Protein AF-A0A7C0YRB4-F1 (afdb_monomer)

Solvent-accessible surface area (backbone atoms only — not comparable to full-atom values): 5491 Å² total; per-residue (Å²): 134,88,76,51,75,67,57,52,55,52,50,52,51,49,41,48,49,50,13,60,75,64,74,51,51,47,68,56,51,54,49,46,54,54,51,52,50,51,50,60,58,64,72,42,93,70,57,68,72,59,53,51,53,54,61,67,64,66,72,68,86,71,90,63,54,73,67,58,50,53,50,52,52,52,53,49,53,52,51,46,54,54,52,51,56,47,37,42,74,69,66,77,95

Structure (mmCIF, N/CA/C/O backbone):
data_AF-A0A7C0YRB4-F1
#
_entry.id   AF-A0A7C0YRB4-F1
#
loop_
_atom_site.group_PDB
_atom_site.id
_atom_site.type_symbol
_atom_site.label_atom_id
_atom_site.label_alt_id
_atom_site.label_comp_id
_atom_site.label_asym_id
_atom_site.label_entity_id
_atom_site.label_seq_id
_atom_site.pdbx_PDB_ins_code
_atom_site.Cartn_x
_atom_site.Cartn_y
_atom_site.Cartn_z
_atom_site.occupancy
_atom_site.B_iso_or_equiv
_atom_site.auth_seq_id
_atom_site.auth_comp_id
_atom_site.auth_asym_id
_atom_site.auth_atom_id
_atom_site.pdbx_PDB_model_num
ATOM 1 N N . MET A 1 1 ? 10.534 5.862 -19.925 1.00 40.16 1 MET A N 1
ATOM 2 C CA . MET A 1 1 ? 9.258 6.374 -20.471 1.00 40.16 1 MET A CA 1
ATOM 3 C C . MET A 1 1 ? 9.131 7.834 -20.059 1.00 40.16 1 MET A C 1
ATOM 5 O O . MET A 1 1 ? 9.106 8.100 -18.866 1.00 40.16 1 MET A O 1
ATOM 9 N N . VAL A 1 2 ? 9.155 8.777 -21.008 1.00 42.47 2 VAL A N 1
ATOM 10 C CA . VAL A 1 2 ? 8.928 10.205 -20.716 1.00 42.47 2 VAL A CA 1
ATOM 11 C C . VAL A 1 2 ? 7.422 10.390 -20.559 1.00 42.47 2 VAL A C 1
ATOM 13 O O . VAL A 1 2 ? 6.692 10.374 -21.545 1.00 42.47 2 VAL A O 1
ATOM 16 N N . VAL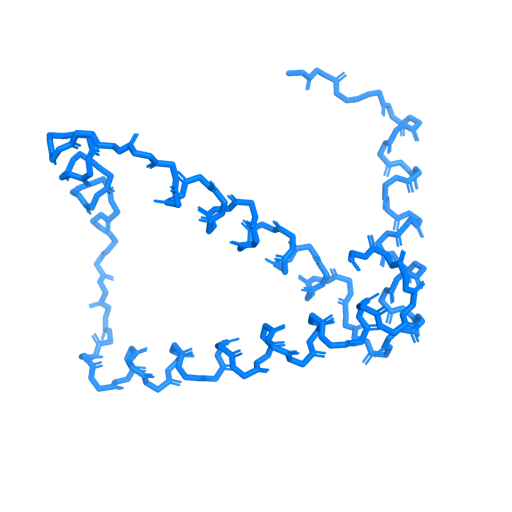 A 1 3 ? 6.952 10.461 -19.316 1.00 46.69 3 VAL A N 1
ATOM 17 C CA . VAL A 1 3 ? 5.538 10.700 -18.993 1.00 46.69 3 VAL A CA 1
ATOM 18 C C . VAL A 1 3 ? 5.200 12.130 -19.421 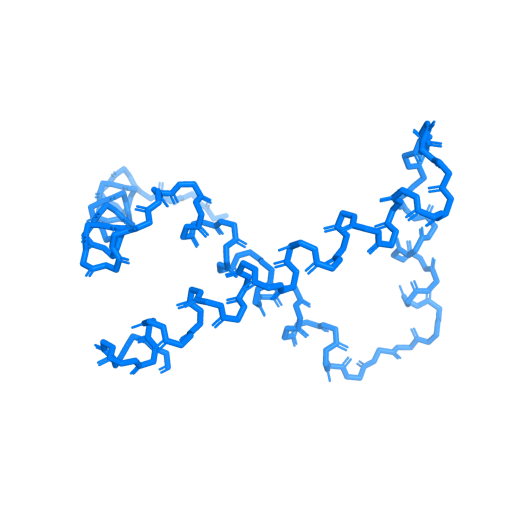1.00 46.69 3 VAL A C 1
ATOM 20 O O . VAL A 1 3 ? 5.883 13.066 -18.998 1.00 46.69 3 VAL A O 1
ATOM 23 N N . LYS A 1 4 ? 4.201 12.321 -20.294 1.00 56.12 4 LYS A N 1
ATOM 24 C CA . LYS A 1 4 ? 3.823 13.666 -20.754 1.00 56.12 4 LYS A CA 1
ATOM 25 C C . LYS A 1 4 ? 3.238 14.452 -19.579 1.00 56.12 4 LYS A C 1
ATOM 27 O O . LYS A 1 4 ? 2.608 13.898 -18.684 1.00 56.12 4 LYS A O 1
ATOM 32 N N . THR A 1 5 ? 3.404 15.770 -19.585 1.00 62.16 5 THR A N 1
ATOM 33 C CA . THR A 1 5 ? 2.964 16.663 -18.496 1.00 62.16 5 THR A CA 1
ATOM 34 C C . THR A 1 5 ? 1.464 16.545 -18.185 1.00 62.16 5 THR A C 1
ATOM 36 O O . THR A 1 5 ? 1.054 16.708 -17.038 1.00 62.16 5 THR A O 1
ATOM 39 N N . THR A 1 6 ? 0.647 16.227 -19.194 1.00 61.38 6 THR A N 1
ATOM 40 C CA . THR A 1 6 ? -0.794 15.957 -19.054 1.00 61.38 6 THR A CA 1
ATOM 41 C C . THR A 1 6 ? -1.062 14.686 -18.249 1.00 61.38 6 THR A C 1
ATOM 43 O O . THR A 1 6 ? -1.906 14.699 -17.358 1.00 61.38 6 THR A O 1
ATOM 46 N N . ASP A 1 7 ? -0.288 13.627 -18.486 1.00 70.44 7 ASP A N 1
ATOM 47 C CA . ASP A 1 7 ? -0.417 12.346 -17.782 1.00 70.44 7 ASP A CA 1
ATOM 48 C C . ASP A 1 7 ? -0.071 12.505 -16.297 1.00 70.44 7 ASP A C 1
ATOM 50 O O . ASP A 1 7 ? -0.712 11.907 -15.436 1.00 70.44 7 ASP A O 1
ATOM 54 N N . ARG A 1 8 ? 0.892 13.384 -15.980 1.00 77.75 8 ARG A N 1
ATOM 55 C CA . ARG A 1 8 ? 1.269 13.694 -14.595 1.00 77.75 8 ARG A CA 1
ATOM 56 C C . ARG A 1 8 ? 0.135 14.366 -13.818 1.00 77.75 8 ARG A C 1
ATOM 58 O O . ARG A 1 8 ? -0.150 13.945 -12.704 1.00 77.75 8 ARG A O 1
ATOM 65 N N . LYS A 1 9 ? -0.539 15.362 -14.403 1.00 80.50 9 LYS A N 1
ATOM 66 C CA . LYS A 1 9 ? -1.674 16.044 -13.750 1.00 80.50 9 LYS A CA 1
ATOM 67 C C . LYS A 1 9 ? -2.868 15.115 -13.543 1.00 80.50 9 LYS A C 1
ATOM 69 O O . LYS A 1 9 ? -3.528 15.181 -12.511 1.00 80.50 9 LYS A O 1
ATOM 74 N N . VAL A 1 10 ? -3.141 14.248 -14.519 1.00 82.50 10 VAL A N 1
ATOM 75 C CA . VAL A 1 10 ? -4.194 13.231 -14.403 1.00 82.50 10 VAL A CA 1
ATOM 76 C C . VAL A 1 10 ? -3.848 12.244 -13.290 1.00 82.50 10 VAL A C 1
ATOM 78 O O . VAL A 1 10 ? -4.692 11.966 -12.444 1.00 82.50 10 VAL A O 1
ATOM 81 N N . PHE A 1 11 ? -2.599 11.776 -13.233 1.00 82.56 11 PHE A N 1
ATOM 82 C CA . PHE A 1 11 ? -2.130 10.888 -12.172 1.00 82.56 11 PHE A CA 1
ATOM 83 C C . PHE A 1 11 ? -2.229 11.533 -10.782 1.00 82.56 11 PHE A C 1
ATOM 85 O O . PHE A 1 11 ? -2.797 10.929 -9.877 1.00 82.56 11 PHE A O 1
ATOM 92 N N . GLU A 1 12 ? -1.752 12.772 -10.624 1.00 89.19 12 GLU A N 1
ATOM 93 C CA . GLU A 1 12 ? -1.874 13.544 -9.378 1.00 89.19 12 GLU A CA 1
ATOM 94 C C . GLU A 1 12 ? -3.348 13.681 -8.958 1.00 89.19 12 GLU A C 1
ATOM 96 O O . GLU A 1 12 ? -3.700 13.370 -7.822 1.00 89.19 12 GLU A O 1
ATOM 101 N N . SER A 1 13 ? -4.241 14.020 -9.894 1.00 89.75 13 SER A N 1
ATOM 102 C CA . SER A 1 13 ? -5.676 14.130 -9.608 1.00 89.75 13 SER A CA 1
ATOM 103 C C . SER A 1 13 ? -6.323 12.800 -9.207 1.00 89.75 13 SER A C 1
ATOM 105 O O . SER A 1 13 ? -7.237 12.800 -8.381 1.00 89.75 13 SER A O 1
ATOM 107 N N . ILE A 1 14 ? -5.895 11.676 -9.791 1.00 89.50 14 ILE A N 1
ATOM 108 C CA . ILE A 1 14 ? -6.379 10.339 -9.418 1.00 89.50 14 ILE A CA 1
ATOM 109 C C . ILE A 1 14 ? -5.920 10.002 -8.001 1.00 89.50 14 ILE A C 1
ATOM 111 O O . ILE A 1 14 ? -6.737 9.590 -7.179 1.00 89.50 14 ILE A O 1
ATOM 115 N N . VAL A 1 15 ? -4.635 10.208 -7.698 1.00 91.94 15 VAL A N 1
ATOM 116 C CA . VAL A 1 15 ? -4.069 9.951 -6.368 1.00 91.94 15 VAL A CA 1
ATOM 117 C C . VAL A 1 15 ? -4.794 10.782 -5.308 1.00 91.94 15 VAL A C 1
ATOM 119 O O . VAL A 1 15 ? -5.239 10.227 -4.302 1.00 91.94 15 VAL A O 1
ATOM 122 N N . ASP A 1 16 ? -4.993 12.076 -5.557 1.00 93.50 16 ASP A N 1
ATOM 123 C CA . ASP A 1 16 ? -5.719 12.965 -4.648 1.00 93.50 16 ASP A CA 1
ATOM 124 C C . ASP A 1 16 ? -7.187 12.560 -4.479 1.00 93.50 16 ASP A C 1
ATOM 126 O O . ASP A 1 16 ? -7.726 12.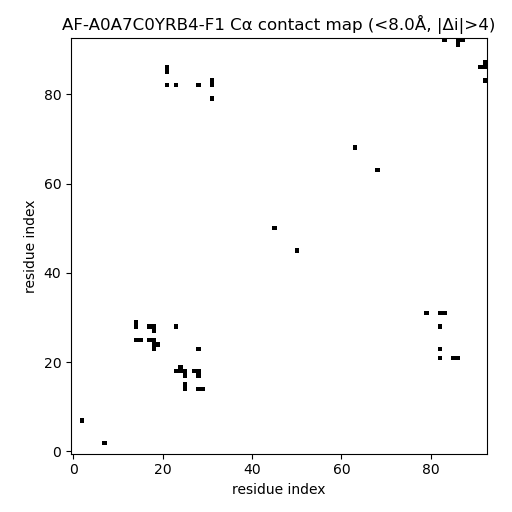595 -3.369 1.00 93.50 16 ASP A O 1
ATOM 130 N N . GLY A 1 17 ? -7.849 12.164 -5.570 1.00 93.25 17 GLY A N 1
ATOM 131 C CA . GLY A 1 17 ? -9.229 11.684 -5.548 1.00 93.25 17 GLY A CA 1
ATOM 132 C C . GLY A 1 17 ? -9.382 10.429 -4.689 1.00 93.25 17 GLY A C 1
ATOM 133 O O . GLY A 1 17 ? -10.251 10.376 -3.816 1.00 93.25 17 GLY A O 1
ATOM 134 N N . LEU A 1 18 ? -8.492 9.452 -4.880 1.00 92.50 18 LEU A N 1
ATOM 135 C CA . LEU A 1 18 ? -8.454 8.220 -4.094 1.00 92.50 18 LEU A CA 1
ATOM 136 C C . LEU A 1 18 ? -8.179 8.509 -2.618 1.00 92.50 18 LEU A C 1
ATOM 138 O O . LEU A 1 18 ? -8.928 8.042 -1.761 1.00 92.50 18 LEU A O 1
ATOM 142 N N . ALA A 1 19 ? -7.160 9.320 -2.325 1.00 93.62 19 ALA A N 1
ATOM 143 C CA . ALA A 1 19 ? -6.789 9.721 -0.970 1.00 93.62 19 ALA A CA 1
ATOM 144 C C . ALA A 1 19 ? -7.980 10.337 -0.217 1.00 93.62 19 ALA A C 1
ATOM 146 O O . ALA A 1 19 ? -8.323 9.898 0.885 1.00 93.62 19 ALA A O 1
ATOM 147 N N . LYS A 1 20 ? -8.686 11.282 -0.854 1.00 94.69 20 LYS A N 1
ATOM 148 C CA . LYS A 1 20 ? -9.904 11.898 -0.305 1.00 94.69 20 LYS A CA 1
ATOM 149 C C . LYS A 1 20 ? -11.019 10.875 -0.094 1.00 94.69 20 LYS A C 1
ATOM 151 O O . LYS A 1 20 ? -11.620 10.854 0.980 1.00 94.69 20 LYS A O 1
ATOM 156 N N . ALA A 1 21 ? -11.271 10.012 -1.079 1.00 93.06 21 ALA A N 1
ATOM 157 C CA . ALA A 1 21 ? -12.354 9.032 -1.028 1.00 93.06 21 ALA A CA 1
ATOM 158 C C . ALA A 1 21 ? -12.180 8.017 0.113 1.00 93.06 21 ALA A C 1
ATOM 160 O O . ALA A 1 21 ? -13.151 7.669 0.786 1.00 93.06 21 ALA A O 1
ATOM 161 N N . ILE A 1 22 ? -10.946 7.579 0.385 1.00 92.81 22 ILE A N 1
ATOM 16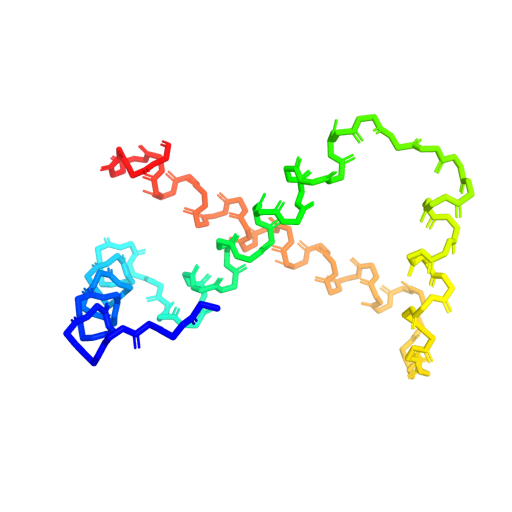2 C CA . ILE A 1 22 ? -10.659 6.610 1.453 1.00 92.81 22 ILE A CA 1
ATOM 163 C C . ILE A 1 22 ? -10.182 7.246 2.768 1.00 92.81 22 ILE A C 1
ATOM 165 O O . ILE A 1 22 ? -9.904 6.522 3.734 1.00 92.81 22 ILE A O 1
ATOM 169 N N . LYS A 1 23 ? -10.119 8.582 2.836 1.00 93.88 23 LYS A N 1
ATOM 170 C CA . LYS A 1 23 ? -9.601 9.354 3.979 1.00 93.88 23 LYS A CA 1
ATOM 171 C C . LYS A 1 23 ? -8.196 8.896 4.399 1.00 93.88 23 LYS A C 1
ATOM 173 O O . LYS A 1 23 ? -7.958 8.593 5.567 1.00 93.88 23 LYS A O 1
ATOM 178 N N . GLU A 1 24 ? -7.295 8.782 3.432 1.00 94.00 24 GLU A N 1
ATOM 179 C CA . GLU A 1 24 ? -5.860 8.523 3.628 1.00 94.00 24 GLU A CA 1
ATOM 180 C C . GLU A 1 24 ? -5.061 9.659 2.978 1.00 94.00 24 GLU A C 1
ATOM 182 O O . GLU A 1 24 ? -5.637 10.510 2.296 1.00 94.00 24 GLU A O 1
ATOM 187 N N . LYS A 1 25 ? -3.745 9.708 3.194 1.00 94.88 25 LYS A N 1
ATOM 188 C CA . LYS A 1 25 ? -2.909 10.726 2.551 1.00 94.88 25 LYS A CA 1
ATOM 189 C C . LYS A 1 25 ? -2.519 10.307 1.124 1.00 94.88 25 LYS A C 1
ATOM 191 O O . LYS A 1 25 ? -2.374 9.107 0.881 1.00 94.88 25 LYS A O 1
ATOM 196 N N . PRO A 1 26 ? -2.288 11.248 0.192 1.00 92.00 26 PRO A N 1
ATOM 197 C CA . PRO A 1 26 ? -1.760 10.946 -1.144 1.00 92.00 26 PRO A CA 1
ATOM 198 C C . PRO A 1 26 ? -0.497 10.073 -1.118 1.00 92.00 26 PRO A C 1
ATOM 200 O O . PRO A 1 26 ? -0.382 9.118 -1.887 1.00 92.00 26 PRO A O 1
ATOM 203 N N . GLU A 1 27 ? 0.415 10.326 -0.176 1.00 92.12 27 GLU A N 1
ATOM 204 C CA . GLU A 1 27 ? 1.646 9.550 -0.003 1.00 92.12 27 GLU A CA 1
ATOM 205 C C . GLU A 1 27 ? 1.359 8.091 0.368 1.00 92.12 27 GLU A C 1
ATOM 207 O O . GLU A 1 27 ? 2.080 7.188 -0.052 1.00 92.12 27 GLU A O 1
ATOM 212 N N . ASP A 1 28 ? 0.281 7.843 1.114 1.00 92.06 28 ASP A N 1
ATOM 213 C CA . ASP A 1 28 ? -0.129 6.498 1.509 1.00 92.06 28 ASP A CA 1
ATOM 214 C C . ASP A 1 28 ? -0.689 5.710 0.318 1.00 92.06 28 ASP A C 1
ATOM 216 O O . ASP A 1 28 ? -0.464 4.502 0.227 1.00 92.06 28 ASP A O 1
ATOM 220 N N . ILE A 1 29 ? -1.374 6.388 -0.610 1.00 92.56 29 ILE A N 1
ATOM 221 C CA . ILE A 1 29 ? -1.867 5.799 -1.863 1.00 92.56 29 ILE A CA 1
ATOM 222 C C . ILE A 1 29 ? -0.696 5.423 -2.771 1.00 92.56 29 ILE A C 1
ATOM 224 O O . ILE A 1 29 ? -0.636 4.295 -3.260 1.00 92.56 29 ILE A O 1
ATOM 228 N N . IL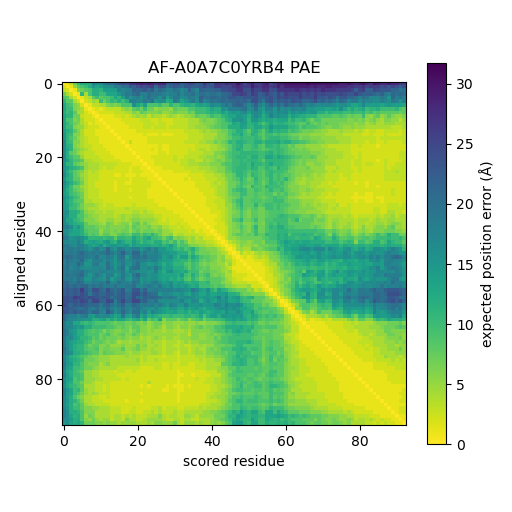E A 1 30 ? 0.254 6.344 -2.967 1.00 91.12 30 ILE A N 1
ATOM 229 C CA . ILE A 1 30 ? 1.452 6.097 -3.783 1.00 91.12 30 ILE A CA 1
ATOM 230 C C . ILE A 1 30 ? 2.239 4.919 -3.206 1.00 91.12 30 ILE A C 1
ATOM 232 O O . ILE A 1 30 ? 2.543 3.967 -3.925 1.00 91.12 30 ILE A O 1
ATOM 236 N N . TRP A 1 31 ? 2.508 4.954 -1.899 1.00 93.44 31 TRP A N 1
ATOM 237 C CA . TRP A 1 31 ? 3.198 3.879 -1.194 1.00 93.44 31 TRP A CA 1
ATOM 238 C C . TRP A 1 31 ? 2.472 2.535 -1.345 1.00 93.44 31 TRP A C 1
ATOM 240 O O . TRP A 1 31 ? 3.110 1.522 -1.622 1.00 93.44 31 TRP A O 1
ATOM 250 N N . PHE A 1 32 ? 1.141 2.512 -1.224 1.00 93.56 32 PHE A N 1
ATOM 251 C CA . PHE A 1 32 ? 0.355 1.287 -1.375 1.00 93.56 32 PHE A CA 1
ATOM 252 C C . PHE A 1 32 ? 0.545 0.640 -2.752 1.00 93.56 32 PHE A C 1
ATOM 254 O O . PHE A 1 32 ? 0.812 -0.560 -2.827 1.00 93.56 32 PHE A O 1
ATOM 261 N N . PHE A 1 33 ? 0.438 1.416 -3.837 1.00 89.50 33 PHE A N 1
ATOM 262 C CA . PHE A 1 33 ? 0.608 0.880 -5.191 1.00 89.50 33 PHE A CA 1
ATOM 263 C C . PHE A 1 33 ? 2.047 0.430 -5.465 1.00 89.50 33 PHE A C 1
ATOM 265 O O . PHE A 1 33 ? 2.228 -0.602 -6.103 1.00 89.50 33 PHE A O 1
ATOM 272 N N . GLN A 1 34 ? 3.055 1.125 -4.928 1.00 86.69 34 GLN A N 1
ATOM 273 C CA . GLN A 1 34 ? 4.456 0.693 -5.015 1.00 86.69 34 GLN A CA 1
ATOM 274 C C . GLN A 1 34 ? 4.686 -0.658 -4.327 1.00 86.69 34 GLN A C 1
ATOM 276 O O . GLN A 1 34 ? 5.305 -1.551 -4.901 1.00 86.69 34 GLN A O 1
ATOM 281 N N . VAL A 1 35 ? 4.161 -0.829 -3.109 1.00 86.19 35 VAL A N 1
ATOM 282 C CA . VAL A 1 35 ? 4.275 -2.096 -2.372 1.00 86.19 35 VAL A CA 1
ATOM 283 C C . VAL A 1 35 ? 3.503 -3.207 -3.082 1.00 86.19 35 VAL A C 1
ATOM 285 O O . VAL A 1 35 ? 4.008 -4.319 -3.194 1.00 86.19 35 VAL A O 1
ATOM 288 N N . LYS A 1 36 ? 2.302 -2.923 -3.599 1.00 86.19 36 LYS A N 1
ATOM 289 C CA . LYS A 1 36 ? 1.489 -3.908 -4.326 1.00 86.19 36 LYS A CA 1
ATOM 290 C C . LYS A 1 36 ? 2.170 -4.392 -5.611 1.00 86.19 36 LYS A C 1
ATOM 292 O O . LYS A 1 36 ? 2.119 -5.587 -5.902 1.00 86.19 36 LYS A O 1
ATOM 297 N N . ASP A 1 37 ? 2.794 -3.489 -6.362 1.00 83.94 37 ASP A N 1
ATOM 298 C CA . ASP A 1 37 ? 3.546 -3.834 -7.573 1.00 83.94 37 ASP A CA 1
ATOM 299 C C . ASP A 1 37 ? 4.754 -4.711 -7.225 1.00 83.94 37 ASP A C 1
ATOM 301 O O . ASP A 1 37 ? 4.902 -5.805 -7.764 1.00 83.94 37 ASP A O 1
ATOM 305 N N . LEU A 1 38 ? 5.523 -4.320 -6.201 1.00 79.06 38 LEU A N 1
ATOM 306 C CA . LEU A 1 38 ? 6.639 -5.119 -5.693 1.00 79.06 38 LEU A CA 1
ATOM 307 C C . LEU A 1 38 ? 6.199 -6.523 -5.249 1.00 79.06 38 LEU A C 1
ATOM 309 O O . LEU A 1 38 ? 6.841 -7.506 -5.609 1.00 79.06 38 LEU A O 1
ATOM 313 N N . MET A 1 39 ? 5.097 -6.640 -4.500 1.00 78.00 39 MET A N 1
ATOM 314 C CA . MET A 1 39 ? 4.544 -7.944 -4.108 1.00 78.00 39 MET A CA 1
ATOM 315 C C . MET A 1 39 ? 4.173 -8.785 -5.334 1.00 78.00 39 MET A C 1
ATOM 317 O O . MET A 1 39 ? 4.504 -9.964 -5.393 1.00 78.00 39 MET A O 1
ATOM 321 N N . SER A 1 40 ? 3.561 -8.165 -6.344 1.00 80.00 40 SER A N 1
ATOM 322 C CA . SER A 1 40 ? 3.189 -8.840 -7.593 1.00 80.00 40 SER A CA 1
ATOM 323 C C . SER A 1 40 ? 4.411 -9.284 -8.406 1.00 80.00 40 SER A C 1
ATOM 325 O O . SER A 1 40 ? 4.343 -10.263 -9.147 1.00 80.00 40 SER A O 1
ATOM 327 N N . GLU A 1 41 ? 5.537 -8.575 -8.304 1.00 75.75 41 GLU A N 1
ATOM 328 C CA . GLU A 1 41 ? 6.812 -9.001 -8.883 1.00 75.75 41 GLU A CA 1
ATOM 329 C C . GLU A 1 41 ? 7.466 -10.140 -8.099 1.00 75.75 41 GLU A C 1
ATOM 331 O O . GLU A 1 41 ? 8.063 -11.021 -8.718 1.00 75.75 41 GLU A O 1
ATOM 336 N N . MET A 1 42 ? 7.342 -10.143 -6.769 1.00 70.81 42 MET A N 1
ATOM 337 C CA . MET A 1 42 ? 7.856 -11.209 -5.902 1.00 70.81 42 MET A CA 1
ATOM 338 C C . MET A 1 42 ? 7.070 -12.517 -6.032 1.00 70.81 42 MET 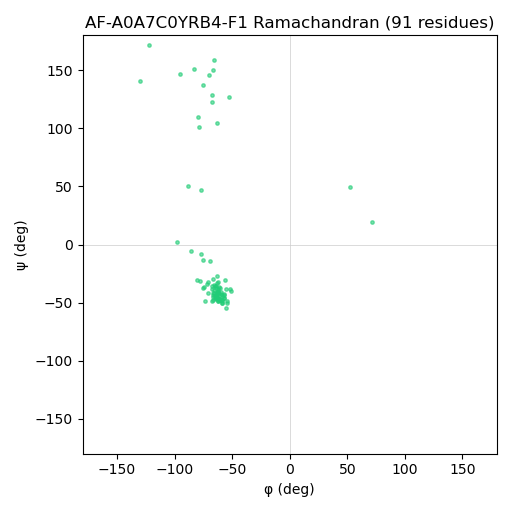A C 1
ATOM 340 O O . MET A 1 42 ? 7.668 -13.584 -5.919 1.00 70.81 42 MET A O 1
ATOM 344 N N . ASP A 1 43 ? 5.766 -12.449 -6.307 1.00 73.00 43 ASP A N 1
ATOM 345 C CA . ASP A 1 43 ? 4.928 -13.630 -6.558 1.00 73.00 43 ASP A CA 1
ATOM 346 C C . ASP A 1 43 ? 5.271 -14.331 -7.887 1.00 73.00 43 ASP A C 1
ATOM 348 O O . ASP A 1 43 ? 4.863 -15.471 -8.126 1.00 73.00 43 ASP A O 1
ATOM 352 N N . LYS A 1 44 ? 6.034 -13.680 -8.778 1.00 78.00 44 LYS A N 1
ATOM 353 C CA . LYS A 1 44 ? 6.493 -14.309 -10.020 1.00 78.00 44 LYS A CA 1
ATOM 354 C C . LYS A 1 44 ? 7.634 -15.287 -9.715 1.00 78.00 44 LYS A C 1
ATOM 356 O O . LYS A 1 44 ? 8.563 -14.921 -8.993 1.00 78.00 44 LYS A O 1
ATOM 361 N N . PRO A 1 45 ? 7.643 -16.487 -10.330 1.00 75.88 45 PRO A N 1
ATOM 362 C CA . PRO A 1 45 ? 8.750 -17.421 -10.185 1.00 75.88 45 PRO A CA 1
ATOM 363 C C . PRO A 1 45 ? 10.079 -16.737 -10.524 1.00 75.88 45 PRO A C 1
ATOM 365 O O . PRO A 1 45 ? 10.246 -16.135 -11.588 1.00 75.88 45 PRO A O 1
ATOM 3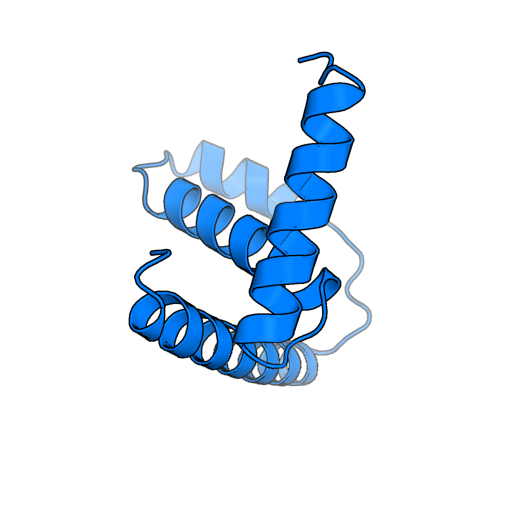68 N N . MET A 1 46 ? 11.027 -16.829 -9.602 1.00 76.38 46 MET A N 1
ATOM 369 C CA . MET A 1 46 ? 12.336 -16.200 -9.677 1.00 76.38 46 MET A CA 1
ATOM 370 C C . MET A 1 46 ? 13.397 -17.253 -9.368 1.00 76.38 46 MET A C 1
ATOM 372 O O . MET A 1 46 ? 13.198 -18.078 -8.485 1.00 76.38 46 MET A O 1
ATOM 376 N N . SER A 1 47 ? 14.528 -17.229 -10.078 1.00 79.31 47 SER A N 1
ATOM 377 C CA . SER A 1 47 ? 15.664 -18.080 -9.718 1.00 79.31 47 SER A CA 1
ATOM 378 C C . SER A 1 47 ? 16.315 -17.606 -8.418 1.00 79.31 47 SER A C 1
ATOM 380 O O . SER A 1 47 ? 16.427 -16.398 -8.182 1.00 79.31 47 SER A O 1
ATOM 382 N N . ASP A 1 48 ? 16.824 -18.542 -7.617 1.00 76.50 48 ASP A N 1
ATOM 383 C CA . ASP A 1 48 ? 17.521 -18.259 -6.353 1.00 76.50 48 ASP A CA 1
ATOM 384 C C . ASP A 1 48 ? 18.641 -17.223 -6.522 1.00 76.50 48 ASP A C 1
ATOM 386 O O . ASP A 1 48 ? 18.814 -16.320 -5.708 1.00 76.50 48 ASP A O 1
ATOM 390 N N . GLU A 1 49 ? 19.362 -17.288 -7.641 1.00 78.31 49 GLU A N 1
ATOM 391 C CA . GLU A 1 49 ? 20.444 -16.360 -7.963 1.00 78.31 49 GLU A CA 1
ATOM 392 C C . GLU A 1 49 ? 19.947 -14.915 -8.165 1.00 78.31 49 GLU A C 1
ATOM 394 O O . GLU A 1 49 ? 20.613 -13.945 -7.789 1.00 78.31 49 GLU A O 1
ATOM 399 N N . LYS A 1 50 ? 18.753 -14.751 -8.746 1.00 77.44 50 LYS A N 1
ATOM 400 C CA . LYS A 1 50 ? 18.116 -13.446 -8.947 1.00 77.44 50 LYS A CA 1
ATOM 401 C C . LYS A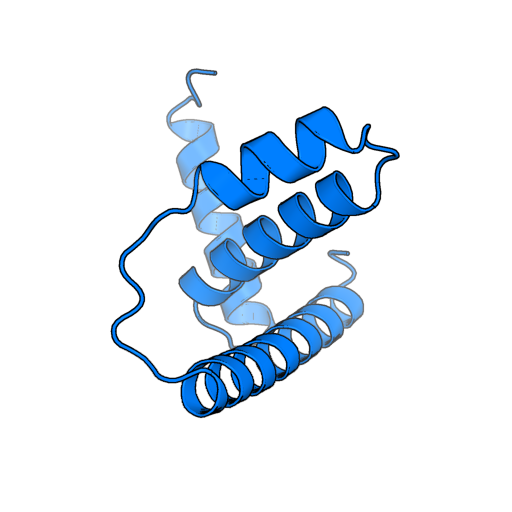 1 50 ? 17.539 -12.916 -7.631 1.00 77.44 50 LYS A C 1
ATOM 403 O O . LYS A 1 50 ? 17.698 -11.726 -7.359 1.00 77.44 50 LYS A O 1
ATOM 408 N N . ALA A 1 51 ? 16.975 -13.785 -6.790 1.00 71.69 51 ALA A N 1
ATOM 409 C CA . ALA A 1 51 ? 16.514 -13.424 -5.448 1.00 71.69 51 ALA A CA 1
ATOM 410 C C . ALA A 1 51 ? 17.681 -12.952 -4.569 1.00 71.69 51 ALA A C 1
ATOM 412 O O . ALA A 1 51 ? 17.627 -11.879 -3.964 1.00 71.69 51 ALA A O 1
ATOM 413 N N . TRP A 1 52 ? 18.792 -13.691 -4.591 1.00 73.94 52 TRP A N 1
ATOM 414 C CA . TRP A 1 52 ? 19.995 -13.352 -3.839 1.00 73.94 52 TRP A CA 1
ATOM 415 C C . TRP A 1 52 ? 20.604 -12.014 -4.274 1.00 73.94 52 TRP A C 1
ATOM 417 O O . TRP A 1 52 ? 20.989 -11.200 -3.433 1.00 73.94 52 TRP A O 1
ATOM 427 N N . LYS A 1 53 ? 20.632 -11.728 -5.584 1.00 75.75 53 LYS A N 1
ATOM 428 C CA . LYS A 1 53 ? 21.094 -10.434 -6.122 1.00 75.75 53 LYS A CA 1
ATOM 429 C C . LYS A 1 53 ? 20.234 -9.253 -5.662 1.00 75.75 53 LYS A C 1
ATOM 431 O O . LYS A 1 53 ? 20.775 -8.161 -5.503 1.00 75.75 53 LYS A O 1
ATOM 436 N N . ILE A 1 54 ? 18.932 -9.447 -5.452 1.00 70.62 54 ILE A N 1
ATOM 437 C CA . ILE A 1 54 ? 18.028 -8.401 -4.949 1.00 70.62 54 ILE A CA 1
ATOM 438 C C . ILE A 1 54 ? 18.285 -8.149 -3.460 1.00 70.62 54 ILE A C 1
ATOM 440 O O . ILE A 1 54 ? 18.516 -7.004 -3.075 1.00 70.62 54 ILE A O 1
ATOM 444 N N . ILE A 1 55 ? 18.357 -9.211 -2.651 1.00 67.56 55 ILE A N 1
ATOM 445 C CA . ILE A 1 55 ? 18.634 -9.123 -1.205 1.00 67.56 55 ILE A CA 1
ATOM 446 C C . ILE A 1 55 ? 19.989 -8.449 -0.951 1.00 67.56 55 ILE A C 1
ATOM 448 O O . ILE A 1 55 ? 20.103 -7.535 -0.138 1.00 67.56 55 ILE A O 1
ATOM 452 N N . MET A 1 56 ? 21.023 -8.849 -1.694 1.00 67.94 56 MET A N 1
ATOM 453 C CA . MET A 1 56 ? 22.378 -8.309 -1.543 1.00 67.94 56 MET A CA 1
ATOM 454 C C . MET A 1 56 ? 22.560 -6.904 -2.131 1.00 67.94 56 MET A C 1
ATOM 456 O O . MET A 1 56 ? 23.582 -6.273 -1.854 1.00 67.94 56 MET A O 1
ATOM 460 N N . LYS A 1 57 ? 21.618 -6.407 -2.943 1.00 64.75 57 LYS A N 1
ATOM 461 C CA . LYS A 1 57 ? 21.628 -5.023 -3.440 1.00 64.75 57 LYS A CA 1
ATOM 462 C C . LYS A 1 57 ? 21.147 -4.032 -2.387 1.00 64.75 57 LYS A C 1
ATOM 464 O O . LYS A 1 57 ? 21.652 -2.913 -2.354 1.00 64.75 57 LYS A O 1
ATOM 469 N N . ASP A 1 58 ? 20.234 -4.433 -1.508 1.00 58.75 58 ASP A N 1
ATOM 470 C CA . ASP A 1 58 ? 19.675 -3.554 -0.478 1.00 58.75 58 ASP A CA 1
ATOM 471 C C . ASP A 1 58 ? 20.518 -3.578 0.810 1.00 58.75 58 ASP A C 1
ATOM 473 O O . ASP A 1 58 ? 20.029 -3.748 1.923 1.00 58.75 58 ASP A O 1
ATOM 477 N N . LYS A 1 59 ? 21.838 -3.391 0.665 1.00 57.06 59 LYS A N 1
ATOM 478 C CA . LYS A 1 59 ? 22.794 -3.268 1.781 1.00 57.06 59 LYS A CA 1
ATOM 479 C C . LYS A 1 59 ? 22.726 -1.890 2.438 1.00 57.06 59 LYS A C 1
ATOM 481 O O . LYS A 1 59 ? 23.752 -1.248 2.671 1.00 57.06 59 LYS A O 1
ATOM 486 N N . ARG A 1 60 ? 21.524 -1.395 2.726 1.00 60.25 60 ARG A N 1
ATOM 487 C CA . ARG A 1 60 ? 21.405 -0.196 3.555 1.00 60.25 60 ARG A CA 1
ATOM 488 C C . ARG A 1 60 ? 21.863 -0.572 4.961 1.00 60.25 60 ARG A C 1
ATOM 490 O O . ARG A 1 60 ? 21.388 -1.575 5.488 1.00 60.25 60 ARG A O 1
ATOM 497 N N . PRO A 1 61 ? 22.783 0.183 5.580 1.00 59.53 61 PRO A N 1
ATOM 498 C CA . PRO A 1 61 ? 23.141 -0.053 6.967 1.00 59.53 61 PRO A CA 1
ATOM 499 C C . PRO A 1 61 ? 21.897 0.189 7.822 1.00 59.53 61 PRO A C 1
ATOM 501 O O . PRO A 1 61 ? 21.459 1.326 8.013 1.00 59.53 61 PRO A O 1
ATOM 504 N N . VAL A 1 62 ? 21.290 -0.898 8.289 1.00 63.53 62 VAL A N 1
ATOM 505 C CA . VAL A 1 62 ? 20.111 -0.832 9.140 1.00 63.53 62 VAL A CA 1
ATOM 506 C C . VAL A 1 62 ? 20.586 -0.532 10.554 1.00 63.53 62 VAL A C 1
ATOM 508 O O . VAL A 1 62 ? 21.233 -1.352 11.194 1.00 63.53 62 VAL A O 1
ATOM 511 N N . LYS A 1 63 ? 20.296 0.683 11.026 1.00 76.69 63 LYS A N 1
ATOM 512 C CA . LYS A 1 63 ? 20.642 1.135 12.385 1.00 76.69 63 LYS A CA 1
ATOM 513 C C . LYS A 1 63 ? 19.714 0.569 13.467 1.00 76.69 63 LYS A C 1
ATOM 515 O O . LYS A 1 63 ? 19.959 0.795 14.644 1.00 76.69 63 LYS A O 1
ATOM 520 N N . MET A 1 64 ? 18.642 -0.104 13.057 1.00 78.69 64 MET A N 1
ATOM 521 C CA . MET A 1 64 ? 17.609 -0.666 13.924 1.00 78.69 64 MET A CA 1
ATOM 522 C C . MET A 1 64 ? 17.888 -2.138 14.220 1.00 78.69 64 MET A C 1
ATOM 524 O O . MET A 1 64 ? 18.376 -2.879 13.367 1.00 78.69 64 MET A O 1
ATOM 528 N N . SER A 1 65 ? 17.526 -2.571 15.420 1.00 87.81 65 SER A N 1
ATOM 529 C CA . SER A 1 65 ? 17.500 -3.980 15.798 1.00 87.81 65 SER A CA 1
ATOM 530 C C . SER A 1 65 ? 16.437 -4.756 15.011 1.00 87.81 65 SER A C 1
ATOM 532 O O . SER A 1 65 ? 15.442 -4.203 14.539 1.00 87.81 65 SER A O 1
ATOM 534 N N . THR A 1 66 ? 16.594 -6.079 14.926 1.00 85.44 66 THR A N 1
ATOM 535 C CA . THR A 1 66 ? 15.598 -6.965 14.301 1.00 85.44 66 THR A CA 1
ATOM 536 C C . THR A 1 66 ? 14.207 -6.807 14.918 1.00 85.44 66 THR A C 1
ATOM 538 O O . THR A 1 66 ? 13.210 -6.837 14.202 1.00 85.44 66 THR A O 1
ATOM 541 N N . ALA A 1 67 ? 14.124 -6.613 16.238 1.00 83.88 67 ALA A N 1
ATOM 542 C CA . ALA A 1 67 ? 12.855 -6.408 16.930 1.00 83.88 67 ALA A CA 1
ATOM 543 C C . ALA A 1 67 ? 12.153 -5.123 16.462 1.00 83.88 67 ALA A C 1
ATOM 545 O O . ALA A 1 67 ? 10.973 -5.163 16.115 1.00 83.88 67 ALA A O 1
ATOM 546 N N . GLU A 1 68 ? 12.886 -4.011 16.368 1.00 83.00 68 GLU A N 1
ATOM 547 C CA . GLU A 1 68 ? 12.350 -2.741 15.866 1.00 83.00 68 GLU A CA 1
ATOM 548 C C . GLU A 1 68 ? 11.890 -2.860 14.409 1.00 83.00 68 GLU A C 1
ATOM 550 O O . GLU A 1 68 ? 10.814 -2.378 14.056 1.00 83.00 68 GLU A O 1
ATOM 555 N N . LEU A 1 69 ? 12.648 -3.572 13.569 1.00 85.00 69 LEU A N 1
ATOM 556 C CA . LEU A 1 69 ? 12.255 -3.835 12.182 1.00 85.00 69 LEU A CA 1
ATOM 557 C C . LEU A 1 69 ? 10.960 -4.643 12.090 1.00 85.00 69 LEU A C 1
ATOM 559 O O . LEU A 1 69 ? 10.090 -4.321 11.281 1.00 85.00 69 LEU A O 1
ATOM 563 N N . LEU A 1 70 ? 10.794 -5.663 12.935 1.00 82.56 70 LEU A N 1
ATOM 564 C CA . LEU A 1 70 ? 9.562 -6.450 12.990 1.00 82.56 70 LEU A CA 1
ATOM 565 C C . 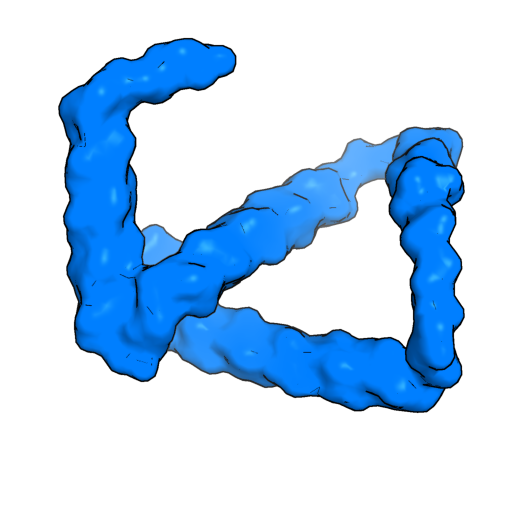LEU A 1 70 ? 8.363 -5.604 13.433 1.00 82.56 70 LEU A C 1
ATOM 567 O O . LEU A 1 70 ? 7.258 -5.785 12.916 1.00 82.56 70 LEU A O 1
ATOM 571 N N . GLU A 1 71 ? 8.549 -4.672 14.367 1.00 87.00 71 GLU A N 1
ATOM 572 C CA . GLU A 1 71 ? 7.483 -3.754 14.770 1.00 87.00 71 GLU A CA 1
ATOM 573 C C . GLU A 1 71 ? 7.088 -2.786 13.657 1.00 87.00 71 GLU A C 1
ATOM 575 O O . GLU A 1 71 ? 5.891 -2.579 13.419 1.00 87.00 71 GLU A O 1
ATOM 580 N N . VAL A 1 72 ? 8.074 -2.215 12.960 1.00 86.81 72 VAL A N 1
ATOM 581 C CA . VAL A 1 72 ? 7.843 -1.355 11.794 1.00 86.81 72 VAL A CA 1
ATOM 582 C C . VAL A 1 72 ? 7.080 -2.132 10.724 1.00 86.81 72 VAL A C 1
ATOM 584 O O . VAL A 1 72 ? 5.996 -1.704 10.322 1.00 86.81 72 VAL A O 1
ATOM 587 N N . ALA A 1 73 ? 7.551 -3.330 10.371 1.00 84.00 73 ALA A N 1
ATOM 588 C CA . ALA A 1 73 ? 6.898 -4.189 9.389 1.00 84.00 73 ALA A CA 1
ATOM 589 C C . ALA A 1 73 ? 5.445 -4.509 9.778 1.00 84.00 73 ALA A C 1
ATOM 591 O O . ALA A 1 73 ? 4.536 -4.418 8.953 1.00 84.00 73 ALA A O 1
ATOM 592 N N . ARG A 1 74 ? 5.167 -4.814 11.053 1.00 85.94 74 ARG A N 1
ATOM 593 C CA . ARG A 1 74 ? 3.791 -5.054 11.532 1.00 85.94 74 ARG A CA 1
ATOM 594 C C . ARG A 1 74 ? 2.888 -3.831 11.360 1.00 85.94 74 ARG A C 1
ATOM 596 O O . ARG A 1 74 ? 1.725 -3.988 10.977 1.00 85.94 74 ARG A O 1
ATOM 603 N N . LYS A 1 75 ? 3.385 -2.627 11.662 1.00 90.31 75 LYS A N 1
ATOM 604 C CA . LYS A 1 75 ? 2.630 -1.374 11.483 1.00 90.31 75 LYS A CA 1
ATOM 605 C C . LYS A 1 75 ? 2.333 -1.127 10.004 1.00 90.31 75 LYS A C 1
ATOM 607 O O . LYS A 1 75 ? 1.191 -0.816 9.659 1.00 90.31 75 LYS A O 1
ATOM 612 N N . GLU A 1 76 ? 3.320 -1.335 9.142 1.00 89.06 76 GLU A N 1
ATOM 613 C CA . GLU A 1 76 ? 3.178 -1.180 7.695 1.00 89.06 76 GLU A CA 1
ATOM 614 C C . GLU A 1 76 ? 2.201 -2.195 7.096 1.00 89.06 76 GLU A C 1
ATOM 616 O O . GLU A 1 76 ? 1.295 -1.803 6.368 1.00 89.06 76 GLU A O 1
ATOM 621 N N . VAL A 1 77 ? 2.265 -3.471 7.484 1.00 90.81 77 VAL A N 1
ATOM 622 C CA . VAL A 1 77 ? 1.304 -4.493 7.027 1.00 90.81 77 VAL A CA 1
ATOM 623 C C . VAL A 1 77 ? -0.131 -4.135 7.425 1.00 90.81 77 VAL A C 1
ATOM 625 O O . VAL A 1 77 ? -1.061 -4.293 6.632 1.00 90.81 77 VAL A O 1
ATOM 628 N N . ARG A 1 78 ? -0.343 -3.620 8.644 1.00 93.62 78 ARG A N 1
ATOM 629 C CA . ARG A 1 78 ? -1.673 -3.154 9.077 1.00 93.62 78 ARG A CA 1
ATOM 630 C C . ARG A 1 78 ? -2.160 -1.982 8.228 1.00 93.62 78 ARG A C 1
ATOM 632 O O . ARG A 1 78 ? -3.325 -1.968 7.832 1.00 93.62 78 ARG A O 1
ATOM 639 N N . LYS A 1 79 ? -1.279 -1.021 7.935 1.00 93.69 79 LYS A N 1
ATOM 640 C CA . LYS A 1 79 ? -1.574 0.113 7.050 1.00 93.69 79 LYS A CA 1
ATOM 641 C C . LYS A 1 79 ? -1.931 -0.366 5.641 1.00 93.69 79 LYS A C 1
ATOM 643 O O . LYS A 1 79 ? -2.963 0.046 5.119 1.00 93.69 79 LYS A O 1
ATOM 648 N N . PHE A 1 80 ? -1.144 -1.279 5.073 1.00 93.75 80 PHE A N 1
ATOM 649 C CA . PHE A 1 80 ? -1.383 -1.862 3.754 1.00 93.75 80 PHE A CA 1
ATOM 650 C C . PHE A 1 80 ? -2.777 -2.487 3.668 1.00 93.75 80 PHE A C 1
ATOM 652 O O . PHE A 1 80 ? -3.585 -2.077 2.839 1.00 93.75 80 PHE A O 1
ATOM 659 N N . LYS A 1 81 ? -3.107 -3.398 4.594 1.00 93.62 81 LYS A N 1
ATOM 660 C CA . LYS A 1 81 ? -4.420 -4.065 4.639 1.00 93.62 81 LYS A CA 1
ATOM 661 C C . LYS A 1 81 ? -5.577 -3.082 4.815 1.00 93.62 81 LYS A C 1
ATOM 663 O O . LYS A 1 81 ? -6.643 -3.272 4.233 1.00 93.62 81 LYS A O 1
ATOM 668 N N . ARG A 1 82 ? -5.385 -2.023 5.612 1.00 95.69 82 ARG A N 1
ATOM 669 C CA . ARG A 1 82 ? -6.392 -0.969 5.799 1.00 95.69 82 ARG A CA 1
ATOM 670 C C . ARG A 1 82 ? -6.692 -0.254 4.483 1.00 95.69 82 ARG A C 1
ATOM 672 O O . ARG A 1 82 ? -7.862 -0.085 4.153 1.00 95.69 82 ARG A O 1
ATOM 679 N N . ILE A 1 83 ? -5.658 0.156 3.752 1.00 94.56 83 ILE A N 1
ATOM 680 C CA . ILE A 1 83 ? -5.801 0.845 2.463 1.00 94.56 83 ILE A CA 1
ATOM 681 C C . ILE A 1 83 ? -6.404 -0.103 1.424 1.00 94.56 83 ILE A C 1
ATOM 683 O O . ILE A 1 83 ? -7.378 0.259 0.769 1.00 94.56 83 ILE A O 1
ATOM 687 N N . GLU A 1 84 ? -5.908 -1.340 1.349 1.00 95.06 84 GLU A N 1
ATOM 688 C CA . GLU A 1 84 ? -6.411 -2.373 0.441 1.00 95.06 84 GLU A CA 1
ATOM 689 C C . GLU A 1 84 ? -7.920 -2.587 0.603 1.00 95.06 84 GLU A C 1
ATOM 691 O O . GLU A 1 84 ? -8.672 -2.538 -0.367 1.00 95.06 84 GLU A O 1
ATOM 696 N N . ALA A 1 85 ? -8.386 -2.772 1.841 1.00 96.25 85 ALA A N 1
ATOM 697 C CA . ALA A 1 85 ? -9.799 -2.987 2.123 1.00 96.25 85 ALA A CA 1
ATOM 698 C C . ALA A 1 85 ? -10.667 -1.791 1.705 1.00 96.25 85 ALA A C 1
ATOM 700 O O . ALA A 1 85 ? -11.789 -1.978 1.235 1.00 96.25 85 ALA A O 1
ATOM 701 N N . LYS A 1 86 ? -10.169 -0.560 1.869 1.00 95.88 86 LYS A N 1
ATOM 702 C CA . LYS A 1 86 ? -10.893 0.645 1.448 1.00 95.88 86 LYS A CA 1
ATOM 703 C C . LYS A 1 86 ? -10.936 0.778 -0.077 1.00 95.88 86 LYS A C 1
ATOM 705 O O . LYS A 1 86 ? -11.992 1.097 -0.611 1.00 95.88 86 LYS A O 1
ATOM 710 N N . LEU A 1 87 ? -9.836 0.490 -0.773 1.00 93.75 87 LEU A N 1
ATOM 711 C CA . LEU A 1 87 ? -9.784 0.533 -2.238 1.00 93.75 87 LEU A CA 1
ATOM 712 C C . LEU A 1 87 ? -10.649 -0.562 -2.883 1.00 93.75 87 LEU A C 1
ATOM 714 O O . LEU A 1 87 ? -11.351 -0.268 -3.848 1.00 93.75 87 LEU A O 1
ATOM 718 N N . LYS A 1 88 ? -10.692 -1.774 -2.304 1.00 94.31 88 LYS A N 1
ATOM 719 C CA . LYS A 1 88 ? -11.625 -2.844 -2.716 1.00 94.31 88 LYS A CA 1
ATOM 720 C C . LYS A 1 88 ? -13.083 -2.403 -2.595 1.00 94.31 88 LYS A C 1
ATOM 722 O O . LYS A 1 88 ? -13.874 -2.616 -3.505 1.00 94.31 88 LYS A O 1
ATOM 727 N N . LYS A 1 89 ? -13.446 -1.729 -1.496 1.00 94.69 89 LYS A N 1
ATOM 728 C CA . LYS A 1 89 ? -14.803 -1.180 -1.307 1.00 94.69 89 LYS A CA 1
ATOM 729 C C . LYS A 1 89 ? -15.172 -0.109 -2.336 1.00 94.69 89 LYS A C 1
ATOM 731 O O . LYS A 1 89 ? -16.353 0.061 -2.611 1.00 94.69 89 LYS A O 1
ATOM 736 N N . LEU A 1 90 ? -14.187 0.605 -2.881 1.00 90.88 90 LEU A N 1
ATOM 737 C CA . LEU A 1 90 ? -14.385 1.577 -3.958 1.00 90.88 90 LEU A CA 1
ATOM 738 C C . LEU A 1 90 ? -14.360 0.952 -5.363 1.00 90.88 90 LEU A C 1
ATOM 740 O O . LEU A 1 90 ? -14.602 1.668 -6.329 1.00 90.88 90 LEU A O 1
ATOM 744 N N . GLY A 1 91 ? -14.055 -0.345 -5.498 1.00 90.19 91 GLY A N 1
ATOM 745 C CA . GLY A 1 91 ? -13.948 -1.024 -6.795 1.00 90.19 91 GLY A CA 1
ATOM 746 C C . GLY A 1 91 ? -12.721 -0.621 -7.621 1.00 90.19 91 GLY A C 1
ATOM 747 O O . GLY A 1 91 ? -12.715 -0.795 -8.835 1.00 90.19 91 GLY A O 1
ATOM 748 N N . VAL A 1 92 ? -11.694 -0.053 -6.983 1.00 88.69 92 VAL A N 1
ATOM 749 C CA . VAL A 1 92 ? -10.459 0.397 -7.655 1.00 88.69 92 VAL A CA 1
ATOM 750 C C . VAL A 1 92 ? -9.500 -0.770 -7.906 1.00 88.69 92 VAL A C 1
ATOM 752 O O . VAL A 1 92 ? -8.718 -0.735 -8.854 1.00 88.69 92 VAL A O 1
ATOM 755 N N . ILE A 1 93 ? -9.539 -1.782 -7.034 1.00 84.94 93 ILE A N 1
ATOM 756 C CA . ILE A 1 93 ? -8.709 -2.993 -7.080 1.00 84.94 93 ILE A CA 1
ATOM 757 C C . ILE A 1 93 ? -9.518 -4.245 -6.770 1.00 84.94 93 ILE A C 1
ATOM 759 O O . ILE A 1 93 ? -10.583 -4.107 -6.126 1.00 84.94 93 ILE A O 1
#

Sequence (93 aa):
MVVKTTDRKVFESIVDGLAKAIKEKPEDIIWFFQVKDLMSEMDKPMSDEKAWKIIMKDKRPVKMSTAELLEVARKEVRKFKRIEAKLKKLGVI

Foldseek 3Di:
DPQDPVNVVVVQVVLVVLCVQLVHDSVLSVVLVVVVVVVVVVPDDDDPVRVVVVVVVPPDPDPDDPVVVVVVVVVVVVSNVSSVVSCVVVVND

Nearest PDB structures (foldseek):
  8p1y-assembly1_AAA-2  TM=2.836E-01  e=3.590E+00  Arabidopsis thaliana

Radius of gyration: 16.45 Å; Cα contacts (8 Å, |Δi|>4): 28; chains: 1; bounding box: 38×35×38 Å

Mean predicted aligned error: 8.22 Å

pLDDT: mean 82.1, std 12.75, range [40.16, 96.25]

Secondary structure (DSSP, 8-state):
----HHHHHHHHHHHHHHHHHHT--HHHHHHHHHHHHHHHHHTS---HHHHHHHHTT------S-HHHHHHHHHHHHHHHHHHHHHHHHTT--